Protein AF-G7M3M0-F1 (afdb_monomer)

Solvent-accessible surface area (backbone atoms only — not comparable to full-atom values): 4840 Å² total; per-residue (Å²): 135,84,86,78,58,75,70,68,61,68,78,37,72,84,47,42,81,36,50,76,46,42,31,51,46,96,63,35,37,38,35,39,34,77,80,78,64,63,45,81,42,53,52,83,78,40,93,44,74,65,55,48,51,53,53,52,50,52,47,30,72,69,52,77,53,70,81,35,71,63,78,83,87,76,81,80,130

pLDDT: mean 72.3, std 16.72, range [33.75, 87.06]

Radius of gyration: 12.34 Å; Cα contacts (8 Å, |Δi|>4): 81; chains: 1; bounding box: 26×30×33 Å

Nearest PDB structures (foldseek):
  2muy-assembly1_A  TM=5.851E-01  e=4.070E-03  Escherichia coli
  7wi3-assembly1_r  TM=6.275E-01  e=1.020E-02  Escherichia coli K-12
  7vhp-assembly1_t  TM=6.690E-01  e=2.730E-02  Escherichia coli
  7wi3-assembly1_q  TM=6.151E-01  e=2.100E-02  Escherichia coli K-12
  9cz2-assembly1_I  TM=5.898E-01  e=2.395E-02  Escherichia coli BL21

Foldseek 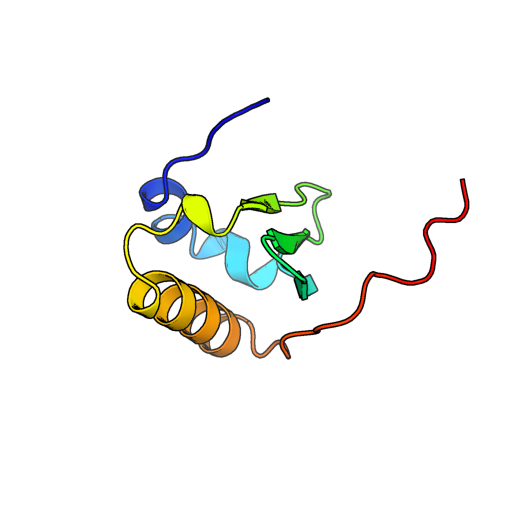3Di:
DDDDDPVVVVVPLVFLQQWDAWEDEDQWIWTDGVVRPIDIDGNVSDPDPVVVVVVVVVSCVSNVHDYHHDDPPDPDD

Structure (mmCIF, N/CA/C/O backbone):
data_AF-G7M3M0-F1
#
_entry.id   AF-G7M3M0-F1
#
loop_
_atom_site.group_PDB
_atom_site.id
_atom_site.type_symbol
_atom_site.label_atom_id
_atom_site.label_alt_id
_atom_site.label_comp_id
_atom_site.label_asym_id
_atom_site.label_entity_id
_atom_site.label_seq_id
_atom_site.pdbx_PDB_ins_code
_atom_site.Cartn_x
_atom_site.Cartn_y
_atom_site.Cartn_z
_atom_site.occupancy
_atom_site.B_iso_or_equiv
_atom_site.auth_seq_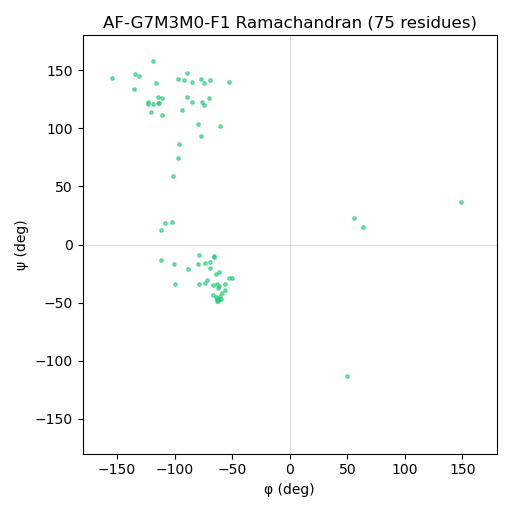id
_atom_site.auth_comp_id
_atom_site.auth_asym_id
_atom_site.auth_atom_id
_atom_site.pdbx_PDB_model_num
ATOM 1 N N . MET A 1 1 ? -9.611 -6.390 -17.235 1.00 33.75 1 MET A N 1
ATOM 2 C CA . MET A 1 1 ? -9.498 -5.741 -15.912 1.00 33.75 1 MET A CA 1
ATOM 3 C C . MET A 1 1 ? -9.634 -6.844 -14.873 1.00 33.75 1 MET A C 1
ATOM 5 O O . MET A 1 1 ? -10.704 -7.429 -14.779 1.00 33.75 1 MET A O 1
ATOM 9 N N . VAL A 1 2 ? -8.538 -7.255 -14.231 1.00 37.34 2 VAL A N 1
ATOM 10 C CA . VAL A 1 2 ? -8.542 -8.401 -13.304 1.00 37.34 2 VAL A CA 1
ATOM 11 C C . VAL A 1 2 ? -8.758 -7.870 -11.890 1.00 37.34 2 VAL A C 1
ATOM 13 O O . VAL A 1 2 ? -7.925 -7.130 -11.379 1.00 37.34 2 VAL A O 1
ATOM 16 N N . TYR A 1 3 ? -9.881 -8.231 -11.272 1.00 38.88 3 TYR A N 1
ATOM 17 C CA . TYR A 1 3 ? -10.141 -7.956 -9.861 1.00 38.88 3 TYR A CA 1
ATOM 18 C C . TYR A 1 3 ? -9.396 -8.994 -9.016 1.00 38.88 3 TYR A C 1
ATOM 20 O O . TYR A 1 3 ? -9.802 -10.153 -8.946 1.00 38.88 3 TYR A O 1
ATOM 28 N N . LEU A 1 4 ? -8.276 -8.596 -8.409 1.00 44.28 4 LEU A N 1
ATOM 29 C CA . LEU A 1 4 ? -7.524 -9.435 -7.476 1.00 44.28 4 LEU A CA 1
ATOM 30 C C . LEU A 1 4 ? -8.119 -9.317 -6.068 1.00 44.28 4 LEU A C 1
ATOM 32 O O . LEU A 1 4 ? -8.218 -8.229 -5.505 1.00 44.28 4 LEU A O 1
ATOM 36 N N . SER A 1 5 ? -8.512 -10.455 -5.499 1.00 44.62 5 SER A N 1
ATOM 37 C CA . SER A 1 5 ? -8.951 -10.584 -4.111 1.00 44.62 5 SER A CA 1
ATOM 38 C C . SER A 1 5 ? -7.779 -10.383 -3.140 1.00 44.62 5 SER A C 1
ATOM 40 O O . SER A 1 5 ? -6.669 -10.857 -3.378 1.00 44.62 5 SER A O 1
ATOM 42 N N . ILE A 1 6 ? -8.042 -9.707 -2.016 1.00 51.56 6 ILE A N 1
ATOM 43 C CA . ILE A 1 6 ? -7.066 -9.299 -0.979 1.00 51.56 6 ILE A CA 1
ATOM 44 C C . ILE A 1 6 ? -6.208 -10.475 -0.465 1.00 51.56 6 ILE A C 1
ATOM 46 O O . ILE A 1 6 ? -5.046 -10.292 -0.115 1.00 51.56 6 ILE A O 1
ATOM 50 N N . GLN A 1 7 ? -6.740 -11.701 -0.493 1.00 46.97 7 GLN A N 1
ATOM 51 C CA . GLN A 1 7 ? -6.015 -12.913 -0.092 1.00 46.97 7 GLN A CA 1
ATOM 52 C C . GLN A 1 7 ? -4.794 -13.220 -0.977 1.00 46.97 7 GLN A C 1
ATOM 54 O O . GLN A 1 7 ? -3.764 -13.640 -0.462 1.00 46.97 7 GLN A O 1
ATOM 59 N N . ASN A 1 8 ? -4.847 -12.917 -2.278 1.00 47.69 8 ASN A N 1
ATOM 60 C CA . ASN A 1 8 ? -3.732 -13.167 -3.203 1.00 47.69 8 ASN A CA 1
ATOM 61 C C . ASN A 1 8 ? -2.550 -12.194 -3.029 1.00 47.69 8 ASN A C 1
ATOM 63 O O . ASN A 1 8 ? -1.463 -12.448 -3.551 1.00 47.69 8 ASN A O 1
ATOM 67 N N . LEU A 1 9 ? -2.755 -11.064 -2.344 1.00 49.34 9 LEU A N 1
ATOM 68 C CA . LEU A 1 9 ? -1.685 -10.120 -2.001 1.00 49.34 9 LEU A CA 1
ATOM 69 C C . LEU A 1 9 ? -0.871 -10.615 -0.798 1.00 49.34 9 LEU A C 1
ATOM 71 O O . LEU A 1 9 ? 0.339 -10.423 -0.772 1.00 49.34 9 LEU A O 1
ATOM 75 N N . SER A 1 10 ? -1.518 -11.302 0.150 1.00 43.78 10 SER A N 1
ATOM 76 C CA . SER A 1 10 ? -0.885 -11.812 1.372 1.00 43.78 10 SER A CA 1
ATOM 77 C C . SER A 1 10 ? 0.029 -13.021 1.140 1.00 43.78 10 SER A C 1
ATOM 79 O O . SER A 1 10 ? 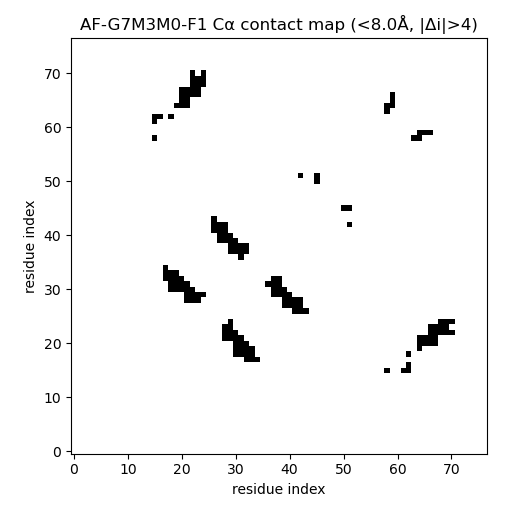1.021 -13.157 1.845 1.00 43.78 10 SER A O 1
ATOM 81 N N . GLU A 1 11 ? -0.274 -13.901 0.180 1.00 43.22 11 GLU A N 1
ATOM 82 C CA . GLU A 1 11 ? 0.556 -15.091 -0.112 1.00 43.22 11 GLU A CA 1
ATOM 83 C C . GLU A 1 11 ? 1.814 -14.7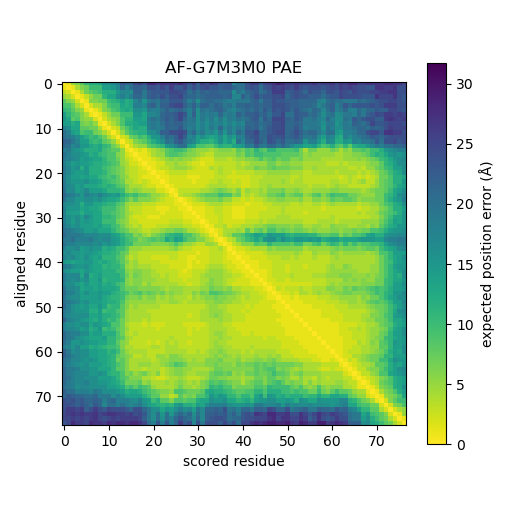71 -0.940 1.00 43.22 11 GLU A C 1
ATOM 85 O O . GLU A 1 11 ? 2.701 -15.606 -1.103 1.00 43.22 11 GLU A O 1
ATOM 90 N N . LYS A 1 12 ? 1.928 -13.543 -1.454 1.00 48.84 12 LYS A N 1
ATOM 9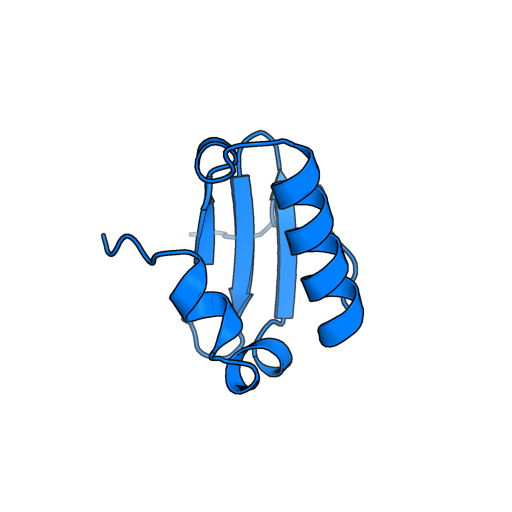1 C CA . LYS A 1 12 ? 3.049 -13.091 -2.281 1.00 48.84 12 LYS A CA 1
ATOM 92 C C . LYS A 1 12 ? 4.033 -12.246 -1.480 1.00 48.84 12 LYS A C 1
ATOM 94 O O . LYS A 1 12 ? 4.357 -11.135 -1.889 1.00 48.84 12 LYS A O 1
ATOM 99 N N . THR A 1 13 ? 4.605 -12.795 -0.409 1.00 47.84 13 THR A N 1
ATOM 100 C CA . THR A 1 13 ? 5.794 -12.204 0.242 1.00 47.84 13 THR A CA 1
ATOM 101 C C . THR A 1 13 ? 6.897 -11.887 -0.788 1.00 47.84 13 THR A C 1
ATOM 103 O O . THR A 1 13 ? 7.607 -10.898 -0.661 1.00 47.84 13 THR A O 1
ATOM 106 N N . TYR A 1 14 ? 6.940 -12.647 -1.892 1.00 47.38 14 TYR A N 1
ATOM 107 C CA . TYR A 1 14 ? 7.815 -12.449 -3.056 1.00 47.38 14 TYR A CA 1
ATOM 108 C C . TYR A 1 14 ? 7.557 -11.169 -3.884 1.00 47.38 14 TYR A C 1
ATOM 110 O O . TYR A 1 14 ? 8.332 -10.862 -4.785 1.00 47.38 14 TYR A O 1
ATOM 118 N N . LYS A 1 15 ? 6.465 -10.426 -3.646 1.00 61.25 15 LYS A N 1
ATOM 119 C CA . LYS A 1 15 ? 6.171 -9.175 -4.369 1.00 61.25 15 LYS A CA 1
ATOM 120 C C . LYS A 1 15 ? 6.521 -7.913 -3.585 1.00 61.25 15 LYS A C 1
ATOM 122 O O . LYS A 1 15 ? 6.643 -6.874 -4.230 1.00 61.25 15 LYS A O 1
ATOM 127 N N . TRP A 1 16 ? 6.727 -7.967 -2.267 1.00 70.19 16 TRP A N 1
ATOM 128 C CA . TRP A 1 16 ? 7.038 -6.763 -1.481 1.00 70.19 16 TRP A CA 1
ATOM 129 C C . TRP A 1 16 ? 8.331 -6.090 -1.953 1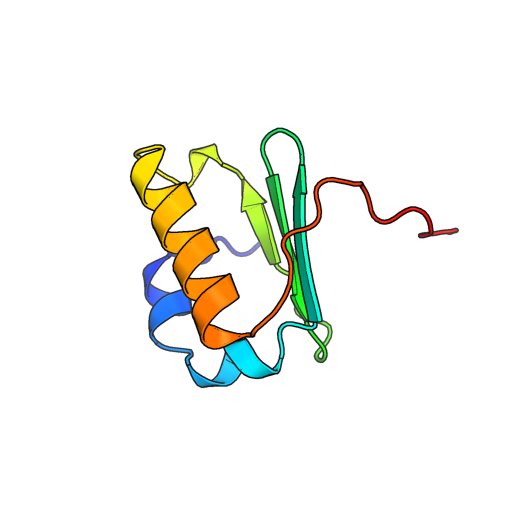.00 70.19 16 TRP A C 1
ATOM 131 O O . TRP A 1 16 ? 8.324 -4.895 -2.220 1.00 70.19 16 TRP A O 1
ATOM 141 N N . GLU A 1 17 ? 9.387 -6.869 -2.201 1.00 72.75 17 GLU A N 1
ATOM 142 C CA . GLU A 1 17 ? 10.662 -6.371 -2.749 1.00 72.75 17 GLU A CA 1
ATOM 143 C C . GLU A 1 17 ? 10.524 -5.747 -4.146 1.00 72.75 17 GLU A C 1
ATOM 145 O O . GLU A 1 17 ? 11.340 -4.925 -4.561 1.00 72.75 17 GLU A O 1
ATOM 150 N N . SER A 1 18 ? 9.486 -6.133 -4.894 1.00 76.62 18 SER A N 1
ATOM 151 C CA . SER A 1 18 ? 9.214 -5.551 -6.206 1.00 76.62 18 SER A CA 1
ATOM 152 C C . SER A 1 18 ? 8.510 -4.201 -6.114 1.00 76.62 18 SER A C 1
ATOM 154 O O . SER A 1 18 ? 8.509 -3.470 -7.101 1.00 76.62 18 SER A O 1
ATOM 156 N N . ILE A 1 19 ? 7.921 -3.844 -4.967 1.00 82.69 19 ILE A N 1
ATOM 157 C CA . ILE A 1 19 ? 7.262 -2.550 -4.794 1.00 82.69 19 ILE A CA 1
ATOM 158 C C . ILE A 1 19 ? 8.328 -1.460 -4.773 1.00 82.69 19 ILE A C 1
ATOM 160 O O . ILE A 1 19 ? 9.269 -1.491 -3.989 1.00 82.69 19 ILE A O 1
ATOM 164 N N . LYS A 1 20 ? 8.160 -0.471 -5.648 1.00 83.75 20 LYS A N 1
ATOM 165 C CA . LYS A 1 20 ? 9.032 0.704 -5.720 1.00 83.75 20 LYS A CA 1
ATOM 166 C C . LYS A 1 20 ? 8.425 1.913 -5.033 1.00 83.75 20 LYS A C 1
ATOM 168 O O . LYS A 1 20 ? 9.158 2.748 -4.510 1.00 83.75 20 LYS A O 1
ATOM 173 N N . LYS A 1 21 ? 7.101 2.050 -5.092 1.00 83.81 21 LYS A N 1
ATOM 174 C CA . LYS A 1 21 ? 6.408 3.233 -4.591 1.00 83.81 21 LYS A CA 1
ATOM 175 C C . LYS A 1 21 ? 4.984 2.898 -4.195 1.00 83.81 21 LYS A C 1
ATOM 177 O O . LYS A 1 21 ? 4.306 2.132 -4.877 1.00 83.81 21 LYS A O 1
ATOM 182 N N . VAL A 1 22 ? 4.533 3.540 -3.127 1.00 86.88 22 VAL A N 1
ATOM 183 C CA . VAL A 1 22 ? 3.150 3.487 -2.662 1.00 86.88 22 VAL A CA 1
ATOM 184 C C . VAL A 1 22 ? 2.634 4.910 -2.609 1.00 86.88 22 VAL A C 1
ATOM 186 O O . VAL A 1 22 ? 3.216 5.775 -1.956 1.00 86.88 22 VAL A O 1
ATOM 189 N N . ILE A 1 23 ? 1.549 5.154 -3.326 1.00 85.62 23 ILE A N 1
ATOM 190 C CA . ILE A 1 23 ? 0.929 6.460 -3.458 1.00 85.62 23 ILE A CA 1
ATOM 191 C C . ILE A 1 23 ? -0.523 6.328 -3.009 1.00 85.62 23 ILE A C 1
ATOM 193 O O . ILE A 1 23 ? -1.275 5.553 -3.585 1.00 85.62 23 ILE A O 1
ATOM 197 N N . SER A 1 24 ? -0.938 7.079 -1.999 1.00 84.88 24 SER A N 1
ATOM 198 C CA . SER A 1 24 ? -2.331 7.137 -1.554 1.00 84.88 24 SER A CA 1
ATOM 199 C C . SER A 1 24 ? -2.898 8.507 -1.885 1.00 84.88 24 SER A C 1
ATOM 201 O O . SER A 1 24 ? -2.503 9.498 -1.274 1.00 84.88 24 SER A O 1
ATOM 203 N N . ILE A 1 25 ? -3.835 8.579 -2.827 1.00 82.12 25 ILE A N 1
ATOM 204 C CA . ILE A 1 25 ? -4.459 9.838 -3.243 1.00 82.12 25 ILE A CA 1
ATOM 205 C C . ILE A 1 25 ? -5.962 9.662 -3.362 1.00 82.12 25 ILE A C 1
ATOM 207 O O . ILE A 1 25 ? -6.437 8.712 -3.983 1.00 82.12 25 ILE A O 1
ATOM 211 N N . ASP A 1 26 ? -6.698 10.621 -2.808 1.00 82.00 26 ASP A N 1
ATOM 212 C CA . ASP A 1 26 ? -8.156 10.661 -2.830 1.00 82.00 26 ASP A CA 1
ATOM 213 C C . ASP A 1 26 ? -8.755 9.318 -2.386 1.00 82.00 26 ASP A C 1
ATOM 215 O O . ASP A 1 26 ? -8.583 8.906 -1.238 1.00 82.00 26 ASP A O 1
ATOM 219 N N . ASN A 1 27 ? -9.416 8.625 -3.316 1.00 86.62 27 ASN A N 1
ATOM 220 C CA . ASN A 1 27 ? -10.059 7.333 -3.114 1.00 86.62 27 ASN A CA 1
ATOM 221 C C . ASN A 1 27 ? -9.259 6.151 -3.678 1.00 86.62 27 ASN A C 1
ATOM 223 O O . ASN A 1 27 ? -9.819 5.071 -3.877 1.00 86.62 27 ASN A O 1
ATOM 227 N N . TYR A 1 28 ? -7.959 6.319 -3.922 1.00 85.62 28 TYR A N 1
ATOM 228 C CA . TYR A 1 28 ? -7.113 5.300 -4.531 1.00 85.62 28 TYR A CA 1
ATOM 229 C C . TYR A 1 28 ? -5.777 5.118 -3.808 1.00 85.62 28 TYR A C 1
ATOM 231 O O . TYR A 1 28 ? -5.165 6.057 -3.304 1.00 85.62 28 TYR A O 1
ATOM 239 N N . ILE A 1 29 ? -5.303 3.877 -3.818 1.00 87.06 29 ILE A N 1
ATOM 240 C CA . ILE A 1 29 ? -3.938 3.490 -3.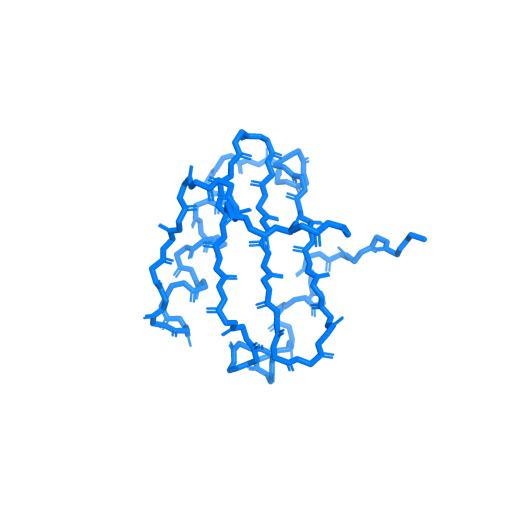479 1.00 87.06 29 ILE A CA 1
ATOM 241 C C . ILE A 1 29 ? -3.312 2.934 -4.754 1.00 87.06 29 ILE A C 1
ATOM 243 O O . ILE A 1 29 ? -3.823 1.984 -5.348 1.00 87.06 29 ILE A O 1
ATOM 247 N N . PHE A 1 30 ? -2.214 3.538 -5.179 1.00 85.88 30 PHE A N 1
ATOM 248 C CA . PHE A 1 30 ? -1.429 3.138 -6.329 1.00 85.88 30 PHE A CA 1
ATOM 249 C C . PHE A 1 30 ? -0.090 2.582 -5.858 1.00 85.88 30 PHE A C 1
ATOM 251 O O . PHE A 1 30 ? 0.634 3.221 -5.096 1.00 85.88 30 PHE A O 1
ATOM 258 N N . ILE A 1 31 ? 0.228 1.376 -6.300 1.00 86.06 31 ILE A N 1
ATOM 259 C CA . ILE A 1 31 ? 1.442 0.656 -5.942 1.00 86.06 31 ILE A CA 1
ATOM 260 C C . ILE A 1 31 ? 2.187 0.402 -7.242 1.00 86.06 31 ILE A C 1
ATOM 262 O O . ILE A 1 31 ? 1.696 -0.343 -8.090 1.00 86.06 31 ILE A O 1
ATOM 266 N N . THR A 1 32 ? 3.357 1.013 -7.402 1.00 83.56 32 THR A N 1
ATOM 267 C CA . THR A 1 32 ? 4.205 0.732 -8.563 1.00 83.56 32 THR A CA 1
ATOM 268 C C . THR A 1 32 ? 5.176 -0.382 -8.253 1.00 83.56 32 THR A C 1
ATOM 270 O O . THR A 1 32 ? 5.728 -0.454 -7.148 1.00 83.56 32 THR A O 1
ATOM 273 N N . THR A 1 33 ? 5.416 -1.241 -9.240 1.00 80.94 33 THR A N 1
ATOM 274 C CA . THR A 1 33 ? 6.374 -2.338 -9.101 1.00 80.94 33 THR A CA 1
ATOM 275 C C . THR A 1 33 ? 7.522 -2.234 -10.100 1.00 80.94 33 THR A C 1
ATOM 277 O O . THR A 1 33 ? 7.455 -1.570 -11.133 1.00 80.94 33 THR A O 1
ATOM 280 N N . SER A 1 34 ? 8.638 -2.883 -9.784 1.00 77.75 34 SER A N 1
ATOM 281 C CA . SER A 1 34 ? 9.825 -2.970 -10.633 1.00 77.75 34 SER A CA 1
ATOM 282 C C . SER A 1 34 ? 9.620 -3.823 -11.886 1.00 77.75 34 SER A C 1
ATOM 284 O O . SER A 1 34 ? 10.425 -3.724 -12.807 1.00 77.75 34 SER A O 1
ATOM 286 N N . VAL A 1 35 ? 8.552 -4.622 -11.923 1.00 74.62 35 VAL A N 1
ATOM 287 C CA . VAL A 1 35 ? 8.265 -5.641 -12.943 1.00 74.62 35 VAL A CA 1
ATOM 288 C C . VAL A 1 35 ? 7.106 -5.262 -13.875 1.00 74.62 35 VAL A C 1
ATOM 290 O O . VAL A 1 35 ? 6.567 -6.127 -14.554 1.00 74.62 35 VAL A O 1
ATOM 293 N N . HIS A 1 36 ? 6.739 -3.976 -13.939 1.00 64.31 36 HIS A N 1
ATOM 294 C CA . HIS A 1 36 ? 5.647 -3.442 -14.775 1.00 64.31 36 HIS A CA 1
ATOM 295 C C . HIS A 1 36 ? 4.233 -3.964 -14.433 1.00 64.31 36 HIS A C 1
ATOM 297 O O . HIS A 1 36 ? 3.297 -3.748 -15.200 1.00 64.31 36 HIS A O 1
ATOM 303 N N . ASP A 1 37 ? 4.059 -4.586 -13.263 1.00 72.88 37 ASP A N 1
ATOM 304 C CA . ASP A 1 37 ? 2.759 -4.971 -12.699 1.00 72.88 37 ASP A CA 1
ATOM 305 C C . ASP A 1 37 ? 2.310 -3.895 -11.696 1.00 72.88 37 ASP A C 1
ATOM 307 O O . ASP A 1 37 ? 2.409 -4.084 -10.478 1.00 72.88 37 ASP A O 1
ATOM 311 N N . ASP A 1 38 ? 1.871 -2.738 -12.182 1.00 80.69 38 ASP A N 1
ATOM 312 C CA . ASP A 1 38 ? 1.354 -1.688 -11.301 1.00 80.69 38 ASP A CA 1
ATOM 313 C C . ASP A 1 38 ? -0.047 -2.055 -10.787 1.00 80.69 38 ASP A C 1
ATOM 315 O O . ASP A 1 38 ? -0.892 -2.581 -11.517 1.00 80.69 38 ASP A O 1
ATOM 319 N N . ILE A 1 39 ? -0.304 -1.783 -9.507 1.00 83.81 39 ILE A N 1
ATOM 320 C CA . ILE A 1 39 ? -1.554 -2.136 -8.830 1.00 83.81 39 ILE A CA 1
ATOM 321 C C . ILE A 1 39 ? -2.292 -0.856 -8.454 1.00 83.81 39 ILE A C 1
ATOM 323 O O . ILE A 1 39 ? -1.760 0.008 -7.761 1.00 83.81 39 ILE A O 1
ATOM 327 N N . LEU A 1 40 ? -3.555 -0.766 -8.865 1.00 84.56 40 LEU A N 1
ATOM 328 C CA . LEU A 1 40 ? -4.472 0.290 -8.455 1.00 84.56 40 LEU A CA 1
ATOM 329 C C . LEU A 1 40 ? -5.588 -0.312 -7.600 1.00 84.56 40 LEU A C 1
ATOM 331 O O . LEU A 1 40 ? -6.324 -1.191 -8.048 1.00 84.56 40 LEU A O 1
ATOM 335 N N . ILE A 1 41 ? -5.727 0.180 -6.373 1.00 85.69 41 ILE A N 1
ATOM 336 C CA . ILE A 1 41 ? -6.723 -0.274 -5.405 1.00 85.69 41 ILE A CA 1
ATOM 337 C C . ILE A 1 41 ? -7.624 0.907 -5.060 1.00 85.69 41 ILE A C 1
ATOM 339 O O . ILE A 1 41 ? -7.159 1.921 -4.552 1.00 85.69 41 ILE A O 1
ATOM 343 N N . HIS A 1 42 ? -8.925 0.778 -5.304 1.00 86.44 42 HIS A N 1
ATOM 344 C CA . HIS A 1 42 ? -9.895 1.757 -4.817 1.00 86.44 42 HIS A CA 1
ATOM 345 C C . HIS A 1 42 ? -10.155 1.550 -3.318 1.00 86.44 42 HIS A C 1
ATOM 347 O O . HIS A 1 42 ? -10.248 0.410 -2.859 1.00 86.44 42 HIS A O 1
ATOM 353 N N . ILE A 1 43 ? -10.321 2.627 -2.546 1.00 85.31 43 ILE A N 1
ATOM 354 C CA . ILE A 1 43 ? -10.500 2.544 -1.086 1.00 85.31 43 ILE A CA 1
ATOM 355 C C . ILE A 1 43 ? -11.800 1.814 -0.716 1.00 85.31 43 ILE A C 1
ATOM 357 O O . ILE A 1 43 ? -11.856 1.164 0.323 1.00 85.31 43 ILE A O 1
ATOM 361 N N . SER A 1 44 ? -12.816 1.810 -1.589 1.00 85.62 44 SER A N 1
ATOM 362 C CA . SER A 1 44 ? -14.037 1.015 -1.361 1.00 85.62 44 SER A CA 1
ATOM 363 C C . SER A 1 44 ? -13.808 -0.500 -1.371 1.00 85.62 44 SER A C 1
ATOM 365 O O . SER A 1 44 ? -14.719 -1.251 -1.036 1.00 85.62 44 SER A O 1
ATOM 367 N N . SER A 1 45 ? -12.630 -0.970 -1.791 1.00 84.94 45 SER A N 1
ATOM 368 C CA . SER A 1 45 ? -12.246 -2.379 -1.671 1.00 84.94 45 SER A CA 1
ATOM 369 C C . SER A 1 45 ? -12.012 -2.786 -0.213 1.00 84.94 45 SER A C 1
ATOM 371 O O . SER A 1 45 ? -12.084 -3.971 0.110 1.00 84.94 45 SER A O 1
ATOM 373 N N . PHE A 1 46 ? -11.760 -1.820 0.676 1.00 85.06 46 PHE A N 1
ATOM 374 C CA . PHE A 1 46 ? -11.668 -2.043 2.114 1.00 85.06 46 PHE A CA 1
ATOM 375 C C . PHE A 1 46 ? -13.054 -1.886 2.738 1.00 85.06 46 PHE A C 1
ATOM 377 O O . PHE A 1 46 ? -13.721 -0.869 2.551 1.00 85.06 46 PHE A O 1
ATOM 384 N N . LYS A 1 47 ? -13.497 -2.893 3.500 1.00 85.06 47 LYS A N 1
ATOM 385 C CA . LYS A 1 47 ? -14.807 -2.846 4.173 1.00 85.06 47 LYS A CA 1
ATOM 386 C C . LYS A 1 47 ? -14.813 -1.869 5.344 1.00 85.06 47 LYS A C 1
ATOM 388 O O . LYS A 1 47 ? -15.856 -1.311 5.667 1.00 85.06 47 LYS A O 1
ATOM 393 N N . LEU A 1 48 ? -13.660 -1.702 5.990 1.00 85.62 48 LEU A N 1
ATOM 394 C CA . LEU A 1 48 ? -13.470 -0.840 7.152 1.00 85.62 48 LEU A CA 1
ATOM 395 C C . LEU A 1 48 ? -12.234 0.049 6.947 1.00 85.62 48 LEU A C 1
ATOM 397 O O . LEU A 1 48 ? -11.236 -0.432 6.403 1.00 85.62 48 LEU A O 1
ATOM 401 N N . PRO A 1 49 ? -12.242 1.304 7.434 1.00 80.94 49 PRO A N 1
ATOM 402 C CA . PRO A 1 49 ? -11.072 2.185 7.378 1.00 80.94 49 PRO A CA 1
ATOM 403 C C . PRO A 1 49 ? -9.825 1.585 8.045 1.00 80.94 49 PRO A C 1
ATOM 405 O O . PRO A 1 49 ? -8.712 1.763 7.560 1.00 80.94 49 PRO A O 1
ATOM 408 N N . GLU A 1 50 ? -10.014 0.815 9.116 1.00 85.94 50 GLU A N 1
ATOM 409 C CA . GLU A 1 50 ? -8.945 0.118 9.843 1.00 85.94 50 GLU A CA 1
ATOM 410 C C . GLU A 1 50 ? -8.206 -0.898 8.962 1.00 85.94 50 GLU A C 1
ATOM 412 O O . GLU A 1 50 ? -6.989 -1.018 9.053 1.00 85.94 50 GLU A O 1
ATOM 417 N N . GLN A 1 51 ? -8.911 -1.579 8.049 1.00 83.56 51 GLN A N 1
ATOM 418 C CA . GLN A 1 51 ? -8.289 -2.522 7.111 1.00 83.56 51 GLN A CA 1
ATOM 419 C C . GLN A 1 51 ? -7.377 -1.810 6.115 1.00 83.56 51 GLN A C 1
ATOM 421 O O . GLN A 1 51 ? -6.341 -2.352 5.739 1.00 83.56 51 GLN A O 1
ATOM 426 N N . LYS A 1 52 ? -7.752 -0.593 5.702 1.00 84.88 52 LYS A N 1
ATOM 427 C CA . LYS A 1 52 ? -6.907 0.248 4.852 1.00 84.88 52 LYS A CA 1
ATOM 428 C C . LYS A 1 52 ? -5.617 0.608 5.584 1.00 84.88 52 LYS A C 1
ATOM 430 O O . LYS A 1 52 ? -4.545 0.481 5.007 1.00 84.88 52 LYS A O 1
ATOM 435 N N . ASN A 1 53 ? -5.727 1.040 6.839 1.00 85.44 53 ASN A N 1
ATOM 436 C CA . ASN A 1 53 ? -4.565 1.430 7.636 1.00 85.44 53 ASN A CA 1
ATOM 437 C C . ASN A 1 53 ? -3.639 0.231 7.863 1.00 85.44 53 ASN A C 1
ATOM 439 O O . ASN A 1 53 ? -2.479 0.306 7.489 1.00 85.44 53 ASN A O 1
ATOM 443 N N . LEU A 1 54 ? -4.179 -0.915 8.294 1.00 86.75 54 LEU A N 1
ATOM 444 C CA . LEU A 1 54 ? -3.408 -2.154 8.441 1.00 86.75 54 LEU A CA 1
ATOM 445 C C . LEU A 1 54 ? -2.720 -2.584 7.141 1.00 86.75 54 LEU A C 1
ATOM 447 O O . LEU A 1 54 ? -1.599 -3.081 7.169 1.00 86.75 54 LEU A O 1
ATOM 451 N N . PHE A 1 55 ? -3.379 -2.427 5.992 1.00 85.69 55 PHE A N 1
ATOM 452 C CA . PHE A 1 55 ? -2.766 -2.731 4.701 1.00 85.69 55 PHE A CA 1
ATOM 453 C C . PHE A 1 55 ? -1.576 -1.812 4.405 1.00 85.69 55 PHE A C 1
ATOM 455 O O . PHE A 1 55 ? -0.525 -2.295 3.994 1.00 85.69 55 PHE A O 1
ATOM 462 N N . LEU A 1 56 ? -1.722 -0.505 4.634 1.00 84.12 56 LEU A N 1
ATOM 463 C CA . LEU A 1 56 ? -0.648 0.464 4.421 1.00 84.12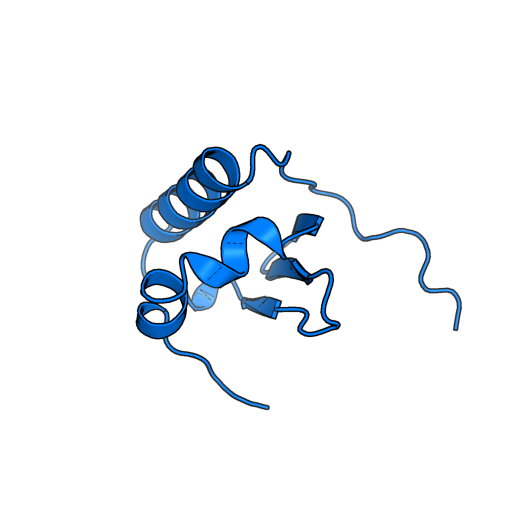 56 LEU A CA 1
ATOM 464 C C . LEU A 1 56 ? 0.514 0.260 5.396 1.00 84.12 56 LEU A C 1
ATOM 466 O O . LEU A 1 56 ? 1.661 0.256 4.956 1.00 84.12 56 LEU A O 1
ATOM 470 N N . ASP A 1 57 ? 0.219 0.028 6.674 1.00 86.12 57 ASP A N 1
ATOM 471 C CA . ASP A 1 57 ? 1.220 -0.231 7.710 1.00 86.12 57 ASP A CA 1
ATOM 472 C C . ASP A 1 57 ? 2.035 -1.481 7.363 1.00 86.12 57 ASP A C 1
ATOM 474 O O . ASP A 1 57 ? 3.262 -1.425 7.325 1.00 86.12 57 ASP A O 1
ATOM 478 N N . ASN A 1 58 ? 1.368 -2.572 6.961 1.00 85.31 58 ASN A N 1
ATOM 479 C CA . ASN A 1 58 ? 2.050 -3.781 6.496 1.00 85.31 58 ASN A CA 1
ATOM 480 C C . ASN A 1 58 ? 2.960 -3.507 5.293 1.00 85.31 58 ASN A C 1
ATOM 482 O O . ASN A 1 58 ? 4.067 -4.037 5.236 1.00 85.31 58 ASN A O 1
ATOM 486 N N . ILE A 1 59 ? 2.528 -2.694 4.323 1.00 83.94 59 ILE A N 1
ATOM 487 C CA . ILE A 1 59 ? 3.393 -2.360 3.188 1.00 83.94 59 ILE A CA 1
ATOM 488 C C . ILE A 1 59 ? 4.634 -1.611 3.668 1.00 83.94 59 ILE A C 1
ATOM 490 O O . ILE A 1 59 ? 5.742 -1.966 3.273 1.00 83.94 59 ILE A O 1
ATOM 494 N N . ILE A 1 60 ? 4.464 -0.591 4.505 1.00 83.19 60 ILE A N 1
ATOM 495 C CA . ILE A 1 60 ? 5.567 0.241 4.997 1.00 83.19 60 ILE A CA 1
ATOM 496 C C . ILE A 1 60 ? 6.558 -0.614 5.791 1.00 83.19 60 ILE A C 1
ATOM 498 O O . ILE A 1 60 ? 7.753 -0.563 5.514 1.00 83.19 60 ILE A O 1
ATOM 502 N N . GLU A 1 61 ? 6.073 -1.460 6.701 1.00 84.75 61 GLU A N 1
ATOM 503 C CA . GLU A 1 61 ? 6.914 -2.347 7.512 1.00 84.75 61 GLU A CA 1
ATOM 504 C C . GLU A 1 61 ? 7.694 -3.363 6.666 1.00 84.75 61 GLU A C 1
ATOM 506 O O . GLU A 1 61 ? 8.856 -3.641 6.954 1.00 84.75 61 GLU A O 1
ATOM 511 N N . ASN A 1 62 ? 7.089 -3.898 5.600 1.00 81.94 62 ASN A N 1
ATOM 512 C CA . ASN A 1 62 ? 7.718 -4.936 4.775 1.00 81.94 62 ASN A CA 1
ATOM 513 C C . ASN A 1 62 ? 8.585 -4.386 3.633 1.00 81.94 62 ASN A C 1
ATOM 515 O O . ASN A 1 62 ? 9.435 -5.106 3.114 1.00 81.94 62 ASN A O 1
ATOM 519 N N . THR A 1 63 ? 8.376 -3.138 3.209 1.00 78.38 63 THR A N 1
ATOM 520 C CA . THR A 1 63 ? 9.101 -2.533 2.072 1.00 78.38 63 THR A CA 1
ATOM 521 C C . THR A 1 63 ? 10.040 -1.407 2.485 1.00 78.38 63 THR A C 1
ATOM 523 O O . THR A 1 63 ? 10.879 -0.987 1.689 1.00 78.38 63 THR A O 1
ATOM 526 N N . A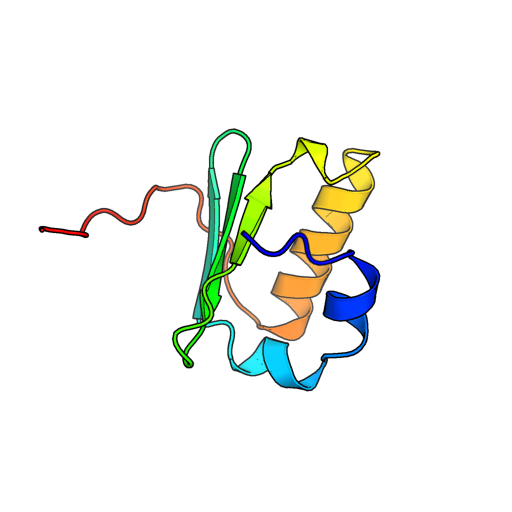SN A 1 64 ? 9.918 -0.913 3.721 1.00 79.88 64 ASN A N 1
ATOM 527 C CA . ASN A 1 64 ? 10.627 0.261 4.230 1.00 79.88 64 ASN A CA 1
ATOM 528 C C . ASN A 1 64 ? 10.401 1.525 3.369 1.00 79.88 64 ASN A C 1
ATOM 530 O O . ASN A 1 64 ? 11.224 2.444 3.355 1.00 79.88 64 ASN A O 1
ATOM 534 N N . LEU A 1 65 ? 9.299 1.560 2.611 1.00 82.06 65 LEU A N 1
ATOM 535 C CA . LEU A 1 65 ? 8.933 2.668 1.734 1.00 82.06 65 LEU A CA 1
ATOM 536 C C . LEU A 1 65 ? 8.104 3.710 2.477 1.00 82.06 65 LEU A C 1
ATOM 538 O O . LEU A 1 65 ? 7.268 3.390 3.318 1.00 82.06 65 LEU A O 1
ATOM 542 N N . ASN A 1 66 ? 8.273 4.969 2.080 1.00 80.94 66 ASN A N 1
ATOM 543 C CA . ASN A 1 66 ? 7.415 6.050 2.541 1.00 80.94 66 ASN A CA 1
ATOM 544 C C . ASN A 1 66 ? 6.148 6.140 1.688 1.00 80.94 66 ASN A C 1
ATOM 546 O O . ASN A 1 66 ? 6.197 6.040 0.461 1.00 80.94 66 ASN A O 1
ATOM 550 N N . LEU A 1 67 ? 5.018 6.389 2.349 1.00 81.62 67 LEU A N 1
ATOM 551 C CA . LEU A 1 67 ? 3.746 6.624 1.682 1.00 81.62 67 LEU A CA 1
ATOM 552 C C . LEU A 1 67 ? 3.707 8.038 1.091 1.00 81.62 67 LEU A C 1
ATOM 554 O O . LEU A 1 67 ? 3.859 9.029 1.809 1.00 81.62 67 LEU A O 1
ATOM 558 N N . GLU A 1 68 ? 3.481 8.144 -0.216 1.00 82.25 68 GLU A N 1
ATOM 559 C CA . GLU A 1 68 ? 3.339 9.432 -0.890 1.00 82.25 68 GLU A CA 1
ATOM 560 C C . GLU A 1 68 ? 1.871 9.824 -1.078 1.00 82.25 68 GLU A C 1
ATOM 562 O O . GLU A 1 68 ? 1.025 8.999 -1.405 1.00 82.25 68 GLU A O 1
ATOM 567 N N . TYR A 1 69 ? 1.576 11.115 -0.928 1.00 77.06 69 TYR A N 1
ATOM 568 C CA . TYR A 1 69 ? 0.220 11.670 -1.063 1.00 77.06 69 TYR A CA 1
ATOM 569 C C . TYR A 1 69 ? 0.055 12.574 -2.291 1.00 77.06 69 TYR A C 1
ATOM 571 O O . TYR A 1 69 ? -0.903 13.336 -2.395 1.00 77.06 69 TYR A O 1
ATOM 579 N N . ARG A 1 70 ? 1.025 12.557 -3.209 1.00 69.44 70 ARG A N 1
ATOM 580 C CA . ARG A 1 70 ? 1.021 13.394 -4.413 1.00 69.44 70 ARG A CA 1
ATOM 581 C C . ARG A 1 70 ? 0.944 12.524 -5.653 1.00 69.44 70 ARG A C 1
ATOM 583 O O . ARG A 1 70 ? 1.628 11.504 -5.724 1.00 69.44 70 ARG A O 1
ATOM 590 N N . TYR A 1 71 ? 0.136 12.954 -6.629 1.00 62.59 71 TYR A N 1
ATOM 591 C CA . TYR A 1 71 ? 0.121 12.327 -7.953 1.00 62.59 71 TYR A CA 1
ATOM 592 C C . TYR A 1 71 ? 1.552 12.280 -8.490 1.00 62.59 71 TYR A C 1
ATOM 594 O O . TYR A 1 71 ? 2.290 13.250 -8.291 1.00 62.59 71 TYR A O 1
ATOM 602 N N . PRO A 1 72 ? 1.968 11.183 -9.148 1.00 59.78 72 PRO A N 1
ATOM 603 C CA . PRO A 1 72 ? 3.252 11.153 -9.823 1.00 59.78 72 PRO A CA 1
ATOM 604 C C . PRO A 1 72 ? 3.241 12.246 -10.898 1.00 59.78 72 PRO A C 1
ATOM 606 O O . PRO A 1 72 ? 2.608 12.121 -11.944 1.00 59.78 72 PRO A O 1
ATOM 609 N N . ILE A 1 73 ? 3.891 13.368 -10.594 1.00 53.66 73 ILE A N 1
ATOM 610 C CA . ILE A 1 73 ? 3.995 14.515 -11.489 1.00 53.66 73 ILE A CA 1
ATOM 611 C C . ILE A 1 73 ? 5.058 14.138 -12.521 1.00 53.66 73 ILE A C 1
ATOM 613 O O . ILE A 1 73 ? 6.247 14.275 -12.249 1.00 53.66 73 ILE A O 1
ATOM 617 N N . GLY A 1 74 ? 4.652 13.575 -13.661 1.00 50.53 74 GLY A N 1
ATOM 618 C CA . GLY A 1 74 ? 5.610 13.262 -14.728 1.00 50.53 74 GLY A CA 1
ATOM 619 C C . GLY A 1 74 ? 5.312 12.057 -15.612 1.00 50.53 74 GLY A C 1
ATOM 620 O O . GLY A 1 74 ? 6.256 11.389 -16.016 1.00 50.53 74 GLY A O 1
ATOM 621 N N . ILE A 1 75 ? 4.052 11.782 -15.956 1.00 48.38 75 ILE A N 1
ATOM 622 C CA . ILE A 1 75 ? 3.773 11.005 -17.173 1.00 48.38 75 ILE A CA 1
ATOM 623 C C . ILE A 1 75 ? 3.484 12.029 -18.272 1.00 48.38 75 ILE A C 1
ATOM 625 O O . ILE A 1 75 ? 2.348 12.461 -18.452 1.00 48.38 75 ILE A O 1
ATOM 629 N N . GLN A 1 76 ? 4.543 12.508 -18.928 1.00 38.34 76 GLN A N 1
ATOM 630 C CA . GLN A 1 76 ? 4.396 13.148 -20.234 1.00 38.34 76 GLN A CA 1
ATOM 631 C C . GLN A 1 76 ? 4.134 12.024 -21.244 1.00 38.34 76 GLN A C 1
ATOM 633 O O . GLN A 1 76 ? 4.926 11.084 -21.315 1.00 38.34 76 GLN A O 1
ATOM 638 N N . TYR A 1 77 ? 2.984 12.094 -21.919 1.00 43.12 77 TYR A N 1
ATOM 639 C CA . TYR A 1 77 ? 2.646 11.250 -23.069 1.00 43.12 77 TYR A CA 1
ATOM 640 C C . TYR A 1 77 ? 3.547 11.566 -24.263 1.00 43.12 77 TYR A C 1
ATOM 642 O O . TYR A 1 77 ? 3.884 12.763 -24.429 1.00 43.12 77 TYR A O 1
#

Sequence (77 aa):
MVYLSIQNLSEKTYKWESIKKVISIDNYIFITTSVHDDILIHISSFKLPEQKNLFLDNIIENTNLNLEYRYPIGIQY

Mean predicted aligned error: 9.86 Å

Secondary structure (DSSP, 8-state):
-----THHHHT-HHHHTTEEEEEEETTEEEEEETTS--EEEEGGGSSSHHHHHHHHHHHHHHH-PPEE-S--S----